Protein AF-A0A3B9CVB4-F1 (afdb_monomer_lite)

Radius of gyration: 20.31 Å; chains: 1; bounding box: 64×43×52 Å

pLDDT: mean 86.3, std 16.81, range [39.66, 98.25]

Sequence (151 aa):
MQQSLHTHICLIILINSALADDFLPDQSKLPAKPPQDAILLLDGAGDVQFVSKTGGDIDWPKKEGTLVSTRRQSRSNHICSAWHFRDADIHVEFQLPPKGSGNSGIYIHGNYELQIIHSHGQQKLNQDMVGAIYGFHKPLVNAARPREQWQ

Foldseek 3Di:
DDDDDDDDDDPPPPPPPPVPPPDDDDPPDPPDDDDPPDDDCFDQVGHHQKAWPVRHHADFDDDRSDGHADDDPPPDTDIDGNDDDDDDDDDDKDAAAPDDFSWDFDQDVNPWTQTDTPDPPPDDWDQRAHRHRHPPGTHPDPNDDDGPDMD

Structure (mmCIF, N/CA/C/O backbone):
data_AF-A0A3B9CVB4-F1
#
_entry.id   AF-A0A3B9CVB4-F1
#
loop_
_atom_site.group_PDB
_atom_site.id
_atom_site.type_symbol
_atom_site.label_atom_id
_atom_site.label_alt_id
_atom_site.label_comp_id
_atom_site.label_asym_id
_atom_site.label_entity_id
_atom_site.label_seq_id
_atom_site.pdbx_PDB_ins_code
_atom_site.Cartn_x
_atom_site.Cartn_y
_atom_site.Cartn_z
_atom_site.occupancy
_atom_site.B_iso_or_equiv
_atom_site.auth_seq_id
_atom_site.auth_comp_id
_atom_site.auth_asym_id
_atom_site.auth_atom_id
_atom_site.pdbx_PDB_model_num
ATOM 1 N N . MET A 1 1 ? -49.750 -23.891 -36.290 1.00 45.00 1 MET A N 1
ATOM 2 C CA . MET A 1 1 ? -49.363 -24.372 -34.946 1.00 45.00 1 MET A CA 1
ATOM 3 C C . MET A 1 1 ? -47.926 -23.962 -34.699 1.00 45.00 1 MET A C 1
ATOM 5 O O . MET A 1 1 ? -47.045 -24.523 -35.330 1.00 45.00 1 MET A O 1
ATOM 9 N N . GLN A 1 2 ? -47.690 -22.969 -33.846 1.00 42.09 2 GLN A N 1
ATOM 10 C CA . GLN A 1 2 ? -46.345 -22.636 -33.379 1.00 42.09 2 GLN A CA 1
ATOM 11 C C . GLN A 1 2 ? -46.491 -22.174 -31.929 1.00 42.09 2 GLN A C 1
ATOM 13 O O . GLN A 1 2 ? -47.047 -21.112 -31.663 1.00 42.09 2 GLN A O 1
ATOM 18 N N . GLN A 1 3 ? -46.129 -23.049 -30.992 1.00 45.62 3 GLN A N 1
ATOM 19 C CA . GLN A 1 3 ? -46.153 -22.736 -29.567 1.00 45.62 3 GLN A CA 1
ATOM 20 C C . GLN A 1 3 ? -44.872 -21.970 -29.233 1.00 45.62 3 GLN A C 1
ATOM 22 O O . GLN A 1 3 ? -43.771 -22.473 -29.445 1.00 45.62 3 GLN A O 1
ATOM 27 N N . SER A 1 4 ? -45.025 -20.735 -28.759 1.00 48.59 4 SER A N 1
ATOM 28 C CA . SER A 1 4 ? -43.926 -19.923 -28.239 1.00 48.59 4 SER A CA 1
ATOM 29 C C . SER A 1 4 ? -43.636 -20.339 -26.795 1.00 48.59 4 SER A C 1
ATOM 31 O O . SER A 1 4 ? -44.467 -20.129 -25.908 1.00 48.59 4 SER A O 1
ATOM 33 N N . LEU A 1 5 ? -42.473 -20.950 -26.566 1.00 50.16 5 LEU A N 1
ATOM 34 C CA . LEU A 1 5 ? -41.949 -21.239 -25.232 1.00 50.16 5 LEU A CA 1
ATOM 35 C C . LEU A 1 5 ? -41.426 -19.938 -24.612 1.00 50.16 5 LEU A C 1
ATOM 37 O O . LEU A 1 5 ? -40.381 -19.426 -25.007 1.00 50.16 5 LEU A O 1
ATOM 41 N N . HIS A 1 6 ? -42.164 -19.407 -23.640 1.00 49.12 6 HIS A N 1
ATOM 42 C CA . HIS A 1 6 ? -41.712 -18.299 -22.805 1.00 49.12 6 HIS A CA 1
ATOM 43 C C . HIS A 1 6 ? -40.964 -18.867 -21.597 1.00 49.12 6 HIS A C 1
ATOM 45 O O . HIS A 1 6 ? -41.565 -19.471 -20.709 1.00 49.12 6 HIS A O 1
ATOM 51 N N . THR A 1 7 ? -39.646 -18.684 -21.562 1.00 54.22 7 THR A N 1
ATOM 52 C CA . THR A 1 7 ? -38.830 -19.014 -20.390 1.00 54.22 7 THR A CA 1
ATOM 53 C C . THR A 1 7 ? -38.930 -17.873 -19.384 1.00 54.22 7 THR A C 1
ATOM 55 O O . THR A 1 7 ? -38.358 -16.804 -19.586 1.00 54.22 7 THR A O 1
ATOM 58 N N . HIS A 1 8 ? -39.649 -18.090 -18.286 1.00 48.19 8 HIS A N 1
ATOM 59 C CA . HIS A 1 8 ? -39.631 -17.181 -17.144 1.00 48.19 8 HIS A CA 1
ATOM 60 C C . HIS A 1 8 ? -38.446 -17.534 -16.238 1.00 48.19 8 HIS A C 1
ATOM 62 O O . HIS A 1 8 ? -38.458 -18.560 -15.562 1.00 48.19 8 HIS A O 1
ATOM 68 N N . ILE A 1 9 ? -37.414 -16.688 -16.224 1.00 53.34 9 ILE A N 1
ATOM 69 C CA . ILE A 1 9 ? -36.325 -16.781 -15.246 1.00 53.34 9 ILE A CA 1
ATOM 70 C C . ILE A 1 9 ? -36.799 -16.073 -13.976 1.00 53.34 9 ILE A C 1
ATOM 72 O O . ILE A 1 9 ? -36.889 -14.848 -13.931 1.00 53.34 9 ILE A O 1
ATOM 76 N N . CYS A 1 10 ? -37.137 -16.849 -12.948 1.00 39.66 10 CYS A N 1
ATOM 77 C CA . CYS A 1 10 ? -37.415 -16.326 -11.616 1.00 39.66 10 CYS A CA 1
ATOM 78 C C . CYS A 1 10 ? -36.087 -16.205 -10.858 1.00 39.66 10 CYS A C 1
ATOM 80 O O . CYS A 1 10 ? -35.526 -17.205 -10.412 1.00 39.66 10 CYS A O 1
ATOM 82 N N . LEU A 1 11 ? -35.557 -14.984 -10.748 1.00 42.44 11 LEU A N 1
ATOM 83 C CA . LEU A 1 11 ? -34.401 -14.699 -9.903 1.00 42.44 11 LEU A CA 1
ATOM 84 C C . LEU A 1 11 ? -34.886 -14.542 -8.456 1.00 42.44 11 LEU A C 1
ATOM 86 O O . LEU A 1 11 ? -35.304 -13.463 -8.043 1.00 42.44 11 LEU A O 1
ATOM 90 N N . ILE A 1 12 ? -34.854 -15.629 -7.688 1.00 46.66 12 ILE A N 1
ATOM 91 C CA . ILE A 1 12 ? -35.058 -15.563 -6.240 1.00 46.66 12 ILE A CA 1
ATOM 92 C C . ILE A 1 12 ? -33.724 -15.138 -5.624 1.00 46.66 12 ILE A C 1
ATOM 94 O O . ILE A 1 12 ? -32.819 -15.951 -5.446 1.00 46.66 12 ILE A O 1
ATOM 98 N N . ILE A 1 13 ? -33.592 -13.849 -5.309 1.00 48.97 13 ILE A N 1
ATOM 99 C CA . ILE A 1 13 ? -32.506 -13.364 -4.455 1.00 48.97 13 ILE A CA 1
ATOM 100 C C . ILE A 1 13 ? -32.891 -13.726 -3.021 1.00 48.97 13 ILE A C 1
ATOM 102 O O . ILE A 1 13 ? -33.631 -13.002 -2.356 1.00 48.97 13 ILE A O 1
ATOM 106 N N . LEU A 1 14 ? -32.410 -14.875 -2.547 1.00 42.53 14 LEU A N 1
ATOM 107 C CA . LEU A 1 14 ? -32.367 -15.156 -1.118 1.00 42.53 14 LEU A CA 1
ATOM 108 C C . LEU A 1 14 ? -31.332 -14.209 -0.510 1.00 42.53 14 LEU A C 1
ATOM 110 O O . LEU A 1 14 ? -30.131 -14.468 -0.563 1.00 42.53 14 LEU A O 1
ATOM 114 N N . ILE A 1 15 ? -31.795 -13.088 0.045 1.00 50.59 15 ILE A N 1
ATOM 115 C CA . ILE A 1 15 ? -30.980 -12.290 0.958 1.00 50.59 15 ILE A CA 1
ATOM 116 C C . ILE A 1 15 ? -30.867 -13.128 2.226 1.00 50.59 15 ILE A C 1
ATOM 118 O O . ILE A 1 15 ? -31.709 -13.050 3.118 1.00 50.59 15 ILE A O 1
ATOM 122 N N . ASN A 1 16 ? -29.847 -13.980 2.282 1.00 41.38 16 ASN A N 1
ATOM 123 C CA . ASN A 1 16 ? -29.426 -14.559 3.541 1.00 41.38 16 ASN A CA 1
ATOM 124 C C . ASN A 1 16 ? -28.851 -13.402 4.360 1.00 41.38 16 ASN A C 1
ATOM 126 O O . ASN A 1 16 ? -27.680 -13.058 4.247 1.00 41.38 16 ASN A O 1
ATOM 130 N N . SER A 1 17 ? -29.696 -12.773 5.174 1.00 50.47 17 SER A N 1
ATOM 131 C CA . SER A 1 17 ? -29.283 -11.893 6.263 1.00 50.47 17 SER A CA 1
ATOM 132 C C . SER A 1 17 ? -28.724 -12.733 7.415 1.00 50.47 17 SER A C 1
ATOM 134 O O . SER A 1 17 ? -29.117 -12.567 8.569 1.00 50.47 17 SER A O 1
ATOM 136 N N . ALA A 1 18 ? -27.829 -13.670 7.100 1.00 50.56 18 ALA A N 1
ATOM 137 C CA . ALA A 1 18 ? -26.832 -14.069 8.065 1.00 50.56 18 ALA A CA 1
ATOM 138 C C . ALA A 1 18 ? -25.947 -12.831 8.193 1.00 50.56 18 ALA A C 1
ATOM 140 O O . ALA A 1 18 ? -25.211 -12.485 7.269 1.00 50.56 18 ALA A O 1
ATOM 141 N N . LEU A 1 19 ? -26.138 -12.083 9.281 1.00 51.16 19 LEU A N 1
ATOM 142 C CA . LEU A 1 19 ? -25.141 -11.135 9.754 1.00 51.16 19 LEU A CA 1
ATOM 143 C C . LEU A 1 19 ? -23.813 -11.880 9.657 1.00 51.16 19 LEU A C 1
ATOM 145 O O . LEU A 1 19 ? -23.687 -12.927 10.282 1.00 51.16 19 LEU A O 1
ATOM 149 N N . ALA A 1 20 ? -22.921 -11.429 8.772 1.00 53.75 20 ALA A N 1
ATOM 150 C CA . ALA A 1 20 ? -21.601 -12.017 8.638 1.00 53.75 20 ALA A CA 1
ATOM 151 C C . ALA A 1 20 ? -21.029 -12.111 10.051 1.00 53.75 20 ALA A C 1
ATOM 153 O O . ALA A 1 20 ? -20.860 -11.067 10.685 1.00 53.75 20 ALA A O 1
ATOM 154 N N . ASP A 1 21 ? -20.854 -13.337 10.553 1.00 54.47 21 ASP A N 1
ATOM 155 C CA . ASP A 1 21 ? -20.241 -13.594 11.850 1.00 54.47 21 ASP A CA 1
ATOM 156 C C . ASP A 1 21 ? -19.016 -12.682 11.965 1.00 54.47 21 ASP A C 1
ATOM 158 O O . ASP A 1 21 ? -18.213 -12.643 11.031 1.00 54.47 21 ASP A O 1
ATOM 162 N N . ASP A 1 22 ? -18.966 -11.877 13.032 1.00 68.00 22 ASP A N 1
ATOM 163 C CA . ASP A 1 22 ? -18.090 -10.717 13.239 1.00 68.00 22 ASP A CA 1
ATOM 164 C C . ASP A 1 22 ? -16.801 -10.754 12.399 1.00 68.00 22 ASP A C 1
ATOM 166 O O . ASP A 1 22 ? -15.783 -11.317 12.806 1.00 68.00 22 ASP A O 1
ATOM 170 N N . PHE A 1 23 ? -16.840 -10.167 11.195 1.00 74.50 23 PHE A N 1
ATOM 171 C CA . PHE A 1 23 ? -15.671 -10.124 10.321 1.00 74.50 23 PHE A CA 1
ATOM 172 C C . PHE A 1 23 ? -14.557 -9.328 11.011 1.00 74.50 23 PHE A C 1
ATOM 174 O O . PHE A 1 23 ? -14.605 -8.098 11.096 1.00 74.50 23 PHE A O 1
ATOM 181 N N . LEU A 1 24 ? -13.546 -10.050 11.493 1.00 81.19 24 LEU A N 1
ATOM 182 C CA . LEU A 1 24 ? -12.365 -9.513 12.156 1.00 81.19 24 LEU A CA 1
ATOM 183 C C . LEU A 1 24 ? -11.123 -9.952 11.372 1.00 81.19 24 LEU A C 1
ATOM 185 O O . LEU A 1 24 ? -10.704 -11.104 11.492 1.00 81.19 24 LEU A O 1
ATOM 189 N N . PRO A 1 25 ? -10.533 -9.073 10.545 1.00 84.50 25 PRO A N 1
ATOM 190 C CA . PRO A 1 25 ? -9.343 -9.426 9.784 1.00 84.50 25 PRO A CA 1
ATOM 191 C C . PRO A 1 25 ? -8.154 -9.685 10.723 1.00 84.50 25 PRO A C 1
ATOM 193 O O . PRO A 1 25 ? -7.821 -8.853 11.571 1.00 84.50 25 PRO A O 1
ATOM 196 N N . ASP A 1 26 ? -7.502 -10.837 10.551 1.00 87.38 26 ASP A N 1
ATOM 197 C CA . ASP A 1 26 ? -6.307 -11.232 11.301 1.00 87.38 26 ASP A CA 1
ATOM 198 C C . ASP A 1 26 ? -5.043 -10.643 10.658 1.00 87.38 26 ASP A C 1
ATOM 200 O O . ASP A 1 26 ? -4.614 -11.070 9.589 1.00 87.38 26 ASP A O 1
ATOM 204 N N . GLN A 1 27 ? -4.431 -9.673 11.339 1.00 89.25 27 GLN A N 1
ATOM 205 C CA . GLN A 1 27 ? -3.166 -9.036 10.942 1.00 89.25 27 GLN A CA 1
ATOM 206 C C . GLN A 1 27 ? -1.972 -9.503 11.801 1.00 89.25 27 GLN A C 1
ATOM 208 O O . GLN A 1 27 ? -0.945 -8.825 11.876 1.00 89.25 27 GLN A O 1
ATOM 213 N N . SER A 1 28 ? -2.089 -10.641 12.500 1.00 87.31 28 SER A N 1
ATOM 214 C CA . SER A 1 28 ? -1.023 -11.170 13.368 1.00 87.31 28 SER A CA 1
ATOM 215 C C . SER A 1 28 ? 0.143 -11.801 12.598 1.00 87.31 28 SER A C 1
ATOM 217 O O . SER A 1 28 ? 1.248 -11.901 13.133 1.00 87.31 28 SER A O 1
ATOM 219 N N . LYS A 1 29 ? -0.079 -12.204 11.341 1.00 87.88 29 LYS A N 1
ATOM 220 C CA . LYS A 1 29 ? 0.903 -12.890 10.486 1.00 87.88 29 LYS A CA 1
ATOM 221 C C . LYS A 1 29 ? 1.372 -11.997 9.340 1.00 87.88 29 LYS A C 1
ATOM 223 O O . LYS A 1 29 ? 1.076 -12.270 8.181 1.00 87.88 29 LYS A O 1
ATOM 228 N N . LEU A 1 30 ? 2.110 -10.946 9.684 1.00 88.56 30 LEU A N 1
ATOM 229 C CA . LEU A 1 30 ? 2.766 -10.059 8.723 1.00 88.56 30 LEU A CA 1
ATOM 230 C C . LEU A 1 30 ? 4.298 -10.117 8.908 1.00 88.56 30 LEU A C 1
ATOM 232 O O . LEU A 1 30 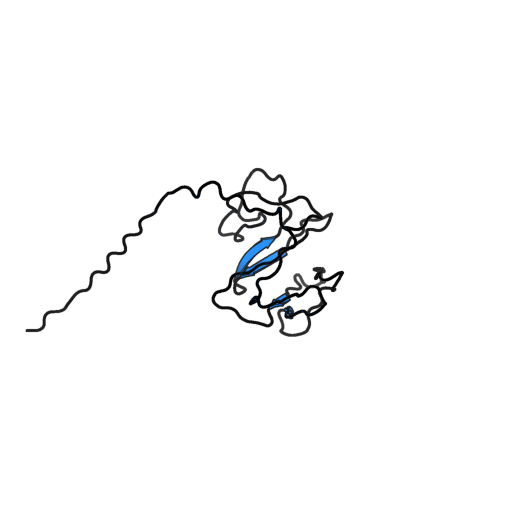? 4.756 -10.120 10.057 1.00 88.56 30 LEU A O 1
ATOM 236 N N . PRO A 1 31 ? 5.097 -10.151 7.825 1.00 89.12 31 PRO A N 1
ATOM 237 C CA . PRO A 1 31 ? 4.656 -10.222 6.432 1.00 89.12 31 PRO A CA 1
ATOM 238 C C . PRO A 1 31 ? 4.116 -11.611 6.065 1.00 89.12 31 PRO A C 1
ATOM 240 O O . PRO A 1 31 ? 4.615 -12.638 6.539 1.00 89.12 31 PRO A O 1
ATOM 243 N N . ALA A 1 32 ? 3.096 -11.652 5.213 1.00 89.69 32 ALA 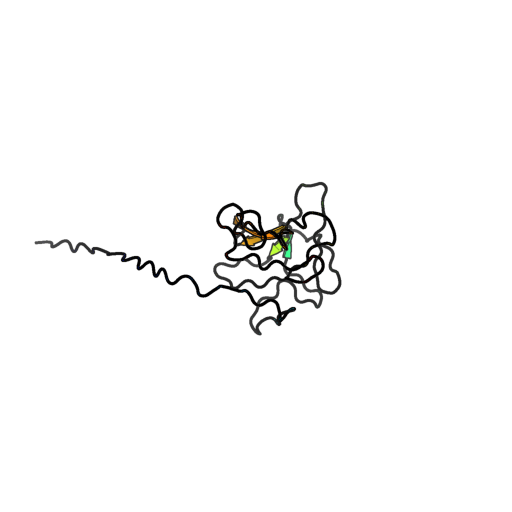A N 1
ATOM 244 C CA . ALA A 1 32 ? 2.544 -12.896 4.703 1.00 89.69 32 ALA A CA 1
ATOM 245 C C . ALA A 1 32 ? 3.450 -13.470 3.605 1.00 89.69 32 ALA A C 1
ATOM 247 O O . ALA A 1 32 ? 3.929 -12.764 2.716 1.00 89.69 32 ALA A O 1
ATOM 248 N N . LYS A 1 33 ? 3.677 -14.787 3.641 1.00 91.50 33 LYS A N 1
ATOM 249 C CA . LYS A 1 33 ? 4.425 -15.464 2.579 1.00 91.50 33 LYS A CA 1
ATOM 250 C C . LYS A 1 33 ? 3.532 -15.583 1.336 1.00 91.50 33 LYS A C 1
ATOM 252 O O . LYS A 1 33 ? 2.427 -16.114 1.471 1.00 91.50 33 LYS A O 1
ATOM 257 N N . PRO A 1 34 ? 3.997 -15.175 0.142 1.00 92.81 34 PRO A N 1
ATOM 258 C CA . PRO A 1 34 ? 3.214 -15.360 -1.070 1.00 92.81 34 PRO A CA 1
ATOM 259 C C . PRO A 1 34 ? 2.967 -16.856 -1.342 1.00 92.81 34 PRO A C 1
ATOM 261 O O . PRO A 1 34 ? 3.858 -17.681 -1.089 1.00 92.81 34 PRO A O 1
ATOM 264 N N . PRO A 1 35 ? 1.782 -17.223 -1.867 1.00 94.19 35 PRO A N 1
ATOM 265 C CA . PRO A 1 35 ? 1.537 -18.545 -2.435 1.00 94.19 35 PRO A CA 1
ATOM 266 C C . PRO A 1 35 ? 2.578 -18.918 -3.496 1.00 94.19 35 PRO A C 1
ATOM 268 O O . PRO A 1 35 ? 3.190 -18.050 -4.119 1.00 94.19 35 PRO A O 1
ATOM 271 N N . GLN A 1 36 ? 2.782 -20.219 -3.714 1.00 94.00 36 GLN A N 1
ATOM 272 C CA . GLN A 1 36 ? 3.805 -20.716 -4.642 1.00 94.00 36 GLN A CA 1
ATOM 273 C C . GLN A 1 36 ? 3.581 -20.249 -6.091 1.00 94.00 36 GLN A C 1
ATOM 275 O O . GLN A 1 36 ? 4.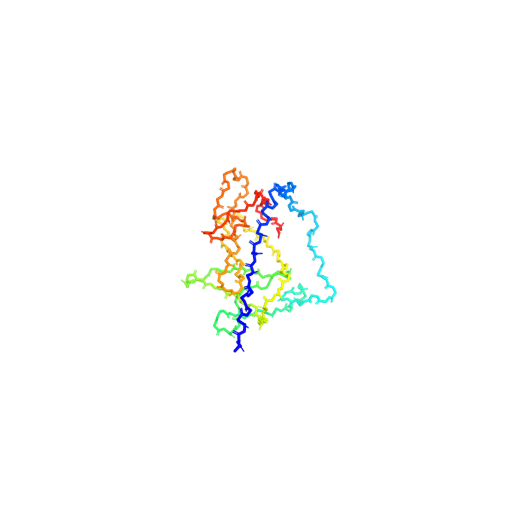542 -20.096 -6.839 1.00 94.00 36 GLN A O 1
ATOM 280 N N . ASP A 1 37 ? 2.328 -20.036 -6.477 1.00 93.69 37 ASP A N 1
ATOM 281 C CA . ASP A 1 37 ? 1.867 -19.649 -7.809 1.00 93.69 37 ASP A CA 1
ATOM 282 C C . ASP A 1 37 ? 1.524 -18.153 -7.933 1.00 93.69 37 ASP A C 1
ATOM 284 O O . ASP A 1 37 ? 1.016 -17.716 -8.966 1.00 93.69 37 ASP A O 1
ATOM 288 N N . ALA A 1 38 ? 1.815 -17.349 -6.905 1.00 95.44 38 ALA A N 1
ATOM 289 C CA . ALA A 1 38 ? 1.534 -15.921 -6.928 1.00 95.44 38 ALA A CA 1
ATOM 290 C C . ALA A 1 38 ? 2.411 -15.174 -7.946 1.00 95.44 38 ALA A C 1
ATOM 292 O O . ALA A 1 38 ? 3.625 -15.373 -8.028 1.00 95.44 38 ALA A O 1
ATOM 293 N N . ILE A 1 39 ? 1.803 -14.233 -8.671 1.00 95.56 39 ILE A N 1
ATOM 294 C CA . ILE A 1 39 ? 2.540 -13.258 -9.481 1.00 95.56 39 ILE A CA 1
ATOM 295 C C . ILE A 1 39 ? 3.048 -12.159 -8.548 1.00 95.56 39 ILE A C 1
ATOM 297 O O . ILE A 1 39 ? 2.270 -11.370 -8.011 1.00 95.56 39 ILE A O 1
ATOM 301 N N . LEU A 1 40 ? 4.365 -12.097 -8.359 1.00 95.56 40 LEU A N 1
ATOM 302 C CA . LEU A 1 40 ? 4.995 -11.098 -7.501 1.00 95.56 40 LEU A CA 1
ATOM 303 C C . LEU A 1 40 ? 5.170 -9.782 -8.260 1.00 95.56 40 LEU A C 1
ATOM 305 O O . LEU A 1 40 ? 5.974 -9.683 -9.186 1.00 95.56 40 LEU A O 1
ATOM 309 N N . LEU A 1 41 ? 4.425 -8.753 -7.851 1.00 96.12 41 LEU A N 1
ATOM 310 C CA . LEU A 1 41 ? 4.635 -7.393 -8.357 1.00 96.12 41 LEU A CA 1
ATOM 311 C C . LEU A 1 41 ? 5.773 -6.660 -7.629 1.00 96.12 41 LEU A C 1
ATOM 313 O O . LEU A 1 41 ? 6.362 -5.729 -8.179 1.00 96.12 41 LEU A O 1
ATOM 317 N N . LEU A 1 42 ? 6.074 -7.099 -6.408 1.00 94.75 42 LEU A N 1
ATOM 318 C CA . LEU A 1 42 ? 7.208 -6.703 -5.582 1.00 94.75 42 LEU A CA 1
ATOM 319 C C . LEU A 1 42 ? 7.645 -7.945 -4.797 1.00 94.75 42 LEU A C 1
ATOM 321 O O . LEU A 1 42 ? 6.848 -8.498 -4.044 1.00 94.75 42 LEU A O 1
ATOM 325 N N . ASP A 1 43 ? 8.878 -8.404 -4.992 1.00 87.44 43 ASP A N 1
ATOM 326 C CA . ASP A 1 43 ? 9.363 -9.685 -4.451 1.00 87.44 43 ASP A CA 1
ATOM 327 C C . ASP A 1 43 ? 10.224 -9.552 -3.179 1.00 87.44 43 ASP A C 1
ATOM 329 O O . ASP A 1 43 ? 10.684 -10.547 -2.622 1.00 87.44 43 ASP A O 1
ATOM 333 N N . GLY A 1 44 ? 10.479 -8.320 -2.729 1.00 80.06 44 GLY A N 1
ATOM 334 C CA . GLY A 1 44 ? 11.365 -8.013 -1.604 1.00 80.06 44 GLY A CA 1
ATOM 335 C C . GLY A 1 44 ? 12.867 -8.168 -1.900 1.00 80.06 44 GLY A C 1
ATOM 336 O O . GLY A 1 44 ? 13.678 -7.598 -1.170 1.00 80.06 44 GLY A O 1
ATOM 337 N N . ALA A 1 45 ? 13.251 -8.865 -2.975 1.00 78.06 45 ALA A N 1
ATOM 338 C CA . ALA A 1 45 ? 14.633 -9.029 -3.433 1.00 78.06 45 ALA A CA 1
ATOM 339 C C . ALA A 1 45 ? 15.072 -7.927 -4.416 1.00 78.06 45 ALA A C 1
ATOM 341 O O . ALA A 1 45 ? 16.269 -7.735 -4.639 1.00 78.06 45 ALA A O 1
ATOM 342 N N . GLY A 1 46 ? 14.121 -7.148 -4.937 1.00 77.88 46 GLY A N 1
ATOM 343 C CA . GLY A 1 46 ? 14.369 -5.920 -5.693 1.00 77.88 46 GLY A CA 1
ATOM 344 C C . GLY A 1 46 ? 13.656 -5.854 -7.040 1.00 77.88 46 GLY A C 1
ATOM 345 O O . GLY A 1 46 ? 13.664 -4.773 -7.655 1.00 77.88 46 GLY A O 1
ATOM 346 N N . ASP A 1 47 ? 13.017 -6.943 -7.472 1.00 87.88 47 ASP A N 1
ATOM 347 C CA . ASP A 1 47 ? 12.218 -6.962 -8.690 1.00 87.88 47 ASP A CA 1
ATOM 348 C C . ASP A 1 47 ? 10.889 -6.251 -8.458 1.00 87.88 47 ASP A C 1
ATOM 350 O O . ASP A 1 47 ? 10.214 -6.393 -7.435 1.00 87.88 47 ASP A O 1
ATOM 354 N N . VAL A 1 48 ? 10.540 -5.413 -9.431 1.00 95.00 48 VAL A N 1
ATOM 355 C CA . VAL A 1 48 ? 9.375 -4.538 -9.379 1.00 95.00 48 VAL A CA 1
ATOM 356 C C . VAL A 1 48 ? 8.686 -4.590 -10.730 1.00 95.00 48 VAL A C 1
ATOM 358 O O . VAL A 1 48 ? 9.250 -4.157 -11.730 1.00 95.00 48 VAL A O 1
ATOM 361 N N . GLN A 1 49 ? 7.457 -5.098 -10.752 1.00 96.69 49 GLN A N 1
ATOM 362 C CA . GLN A 1 49 ? 6.631 -5.237 -11.956 1.00 96.69 49 GLN A CA 1
ATOM 363 C C . GLN A 1 49 ? 5.548 -4.151 -11.994 1.00 96.69 49 GLN A C 1
ATOM 365 O O . GLN A 1 49 ? 4.382 -4.414 -12.292 1.00 96.69 49 GLN A O 1
ATOM 370 N N . PHE A 1 50 ? 5.934 -2.922 -11.650 1.00 97.25 50 PHE A N 1
ATOM 371 C CA . PHE A 1 50 ? 5.086 -1.739 -11.728 1.00 97.25 50 PHE A CA 1
ATOM 372 C C . PHE A 1 50 ? 5.634 -0.758 -12.766 1.00 97.25 50 PHE A C 1
ATOM 374 O O . PHE A 1 50 ? 6.844 -0.601 -12.911 1.00 97.25 50 PHE A O 1
ATOM 381 N N . VAL A 1 51 ? 4.726 -0.054 -13.435 1.00 96.19 51 VAL A N 1
ATOM 382 C CA . VAL A 1 51 ? 4.997 1.065 -14.343 1.00 96.19 51 VAL A CA 1
ATOM 383 C C . VAL A 1 51 ? 4.338 2.333 -13.808 1.00 96.19 51 VAL A C 1
ATOM 385 O O . VAL A 1 51 ? 3.391 2.282 -13.025 1.00 96.19 51 VAL A O 1
ATOM 388 N N . SER A 1 52 ? 4.819 3.503 -14.212 1.00 93.62 52 SER A N 1
ATOM 389 C CA . SER A 1 52 ? 4.097 4.756 -13.981 1.00 93.62 52 SER A CA 1
ATOM 390 C C . SER A 1 52 ? 2.748 4.743 -14.702 1.00 93.62 52 SER A C 1
ATOM 392 O O . SER A 1 52 ? 2.554 4.035 -15.690 1.00 93.62 52 SER A O 1
ATOM 394 N N . LYS A 1 53 ? 1.825 5.611 -14.278 1.00 89.31 53 LYS A N 1
ATOM 395 C CA . LYS A 1 53 ? 0.532 5.807 -14.957 1.00 89.31 53 LYS A CA 1
ATOM 396 C C . LYS A 1 53 ? 0.644 6.105 -16.465 1.00 89.31 53 LYS A C 1
ATOM 398 O O . LYS A 1 53 ? -0.309 5.881 -17.202 1.00 89.31 53 LYS A O 1
ATOM 403 N N . THR A 1 54 ? 1.781 6.627 -16.929 1.00 89.69 54 THR A N 1
ATOM 404 C CA . THR A 1 54 ? 2.039 6.915 -18.351 1.00 89.69 54 THR A CA 1
ATOM 405 C C . THR A 1 54 ? 2.812 5.802 -19.067 1.00 89.69 54 THR A C 1
ATOM 407 O O . THR A 1 54 ? 3.219 5.997 -20.206 1.00 89.69 54 THR A O 1
ATOM 410 N N . GLY A 1 55 ? 3.042 4.658 -18.415 1.00 90.50 55 GLY A N 1
ATOM 411 C CA . GLY A 1 55 ? 3.703 3.480 -18.985 1.00 90.50 55 GLY A CA 1
ATOM 412 C C . GLY A 1 55 ? 5.236 3.489 -18.942 1.00 90.50 55 GLY A C 1
ATOM 413 O O . GLY A 1 55 ? 5.848 2.525 -19.383 1.00 90.50 55 GLY A O 1
ATOM 414 N N . GLY A 1 56 ? 5.863 4.550 -18.423 1.00 92.94 56 GLY A N 1
ATOM 415 C CA . GLY A 1 56 ? 7.316 4.610 -18.196 1.00 92.94 56 GLY A CA 1
ATOM 416 C C . GLY A 1 56 ? 7.717 4.099 -16.812 1.00 92.94 56 GLY A C 1
ATOM 417 O O . GLY A 1 56 ? 6.868 3.614 -16.065 1.00 92.94 56 GLY A O 1
ATOM 418 N N . ASP A 1 57 ? 8.975 4.296 -16.429 1.00 93.94 57 ASP A N 1
ATOM 419 C CA . ASP A 1 57 ? 9.495 3.877 -15.122 1.00 93.94 57 ASP A CA 1
ATOM 420 C C . ASP A 1 57 ? 8.750 4.522 -13.943 1.00 93.94 57 ASP A C 1
ATOM 422 O O . ASP A 1 57 ? 8.302 5.673 -14.004 1.00 93.94 57 ASP A O 1
ATOM 426 N N . ILE A 1 58 ? 8.637 3.777 -12.842 1.00 94.56 58 ILE A N 1
ATOM 427 C CA . ILE A 1 58 ? 8.172 4.322 -11.564 1.00 94.56 58 ILE A CA 1
ATOM 428 C C . ILE A 1 58 ? 9.259 5.178 -10.911 1.00 94.56 58 ILE A C 1
ATOM 430 O O . ILE A 1 58 ? 10.449 5.007 -11.159 1.00 94.56 58 ILE A O 1
ATOM 434 N N . ASP A 1 59 ? 8.853 6.058 -10.002 1.00 91.75 59 ASP A N 1
ATOM 435 C CA . ASP A 1 59 ? 9.768 6.920 -9.251 1.00 91.75 59 ASP A CA 1
ATOM 436 C C . ASP A 1 59 ? 9.686 6.736 -7.733 1.00 91.75 59 ASP A C 1
ATOM 438 O O . ASP A 1 59 ? 10.264 7.522 -6.979 1.00 91.75 59 ASP A O 1
ATOM 442 N N . TRP A 1 60 ? 8.956 5.717 -7.275 1.00 94.38 60 TRP A N 1
ATOM 443 C CA . TRP A 1 60 ? 8.913 5.354 -5.864 1.00 94.38 60 TRP A CA 1
ATOM 444 C C . TRP A 1 60 ? 10.267 4.747 -5.483 1.00 94.38 60 TRP A C 1
ATOM 446 O O . TRP A 1 60 ? 10.659 3.729 -6.063 1.00 94.38 60 TRP A O 1
ATOM 456 N N . PRO A 1 61 ? 11.009 5.338 -4.528 1.00 93.75 61 PRO A N 1
ATOM 457 C CA . PRO A 1 61 ? 12.280 4.785 -4.102 1.00 93.75 61 PRO A CA 1
ATOM 458 C C . PRO A 1 61 ? 12.094 3.393 -3.506 1.00 93.75 61 PRO A C 1
ATOM 460 O O . PRO A 1 61 ? 11.217 3.182 -2.663 1.00 93.75 61 PRO A O 1
ATOM 463 N N . LYS A 1 62 ? 12.969 2.468 -3.903 1.00 93.94 62 LYS A N 1
ATOM 464 C CA . LYS A 1 62 ? 13.085 1.152 -3.276 1.00 93.94 62 LYS A CA 1
ATOM 465 C C . LYS A 1 62 ? 13.870 1.289 -1.974 1.00 93.94 62 LYS A C 1
ATOM 467 O O . LYS A 1 62 ? 14.959 1.865 -1.978 1.00 93.94 62 LYS A O 1
ATOM 472 N N . LYS A 1 63 ? 13.341 0.767 -0.869 1.00 91.81 63 LYS A N 1
ATOM 473 C CA . LYS A 1 63 ? 14.033 0.727 0.428 1.00 91.81 63 LYS A CA 1
ATOM 474 C C . LYS A 1 63 ? 13.738 -0.589 1.122 1.00 91.81 63 LYS A C 1
ATOM 476 O O . LYS A 1 63 ? 12.580 -0.866 1.401 1.00 91.81 63 LYS A O 1
ATOM 481 N N . GLU A 1 64 ? 14.775 -1.379 1.390 1.00 89.69 64 GLU A N 1
ATOM 482 C CA . GLU A 1 64 ? 14.662 -2.599 2.210 1.00 89.69 64 GLU A CA 1
ATOM 483 C C . GLU A 1 64 ? 13.545 -3.548 1.724 1.00 89.69 64 GLU A C 1
ATOM 485 O O . GLU A 1 64 ? 12.732 -4.028 2.504 1.00 89.69 64 GLU A O 1
ATOM 490 N N . GLY A 1 65 ? 13.454 -3.765 0.406 1.00 90.56 65 GLY A N 1
ATOM 491 C CA . GLY A 1 65 ? 12.424 -4.625 -0.196 1.00 90.56 65 GLY A CA 1
ATOM 492 C C . GLY A 1 65 ? 11.034 -3.986 -0.333 1.00 90.56 65 GLY A C 1
ATOM 493 O O . GLY A 1 65 ? 10.115 -4.639 -0.815 1.00 90.56 65 GLY A O 1
ATOM 494 N N . THR A 1 66 ? 10.874 -2.712 0.034 1.00 93.94 66 THR A N 1
ATOM 495 C CA . THR A 1 66 ? 9.613 -1.953 -0.055 1.00 93.94 66 THR A CA 1
ATOM 496 C C . THR A 1 66 ? 9.678 -0.840 -1.102 1.00 93.94 66 THR A C 1
ATOM 498 O O . THR A 1 66 ? 10.764 -0.422 -1.518 1.00 93.94 66 THR A O 1
ATOM 501 N N . LEU A 1 67 ? 8.514 -0.320 -1.500 1.00 95.31 67 LEU A N 1
ATOM 502 C CA . LEU A 1 67 ? 8.390 0.898 -2.302 1.00 95.31 67 LEU A CA 1
ATOM 503 C C . LEU A 1 67 ? 7.824 2.036 -1.454 1.00 95.31 67 LEU A C 1
ATOM 505 O O . LEU A 1 67 ? 6.780 1.892 -0.820 1.00 95.31 67 LEU A O 1
ATOM 509 N N . VAL A 1 68 ? 8.487 3.193 -1.484 1.00 94.75 68 VAL A N 1
ATOM 510 C CA . VAL A 1 68 ? 8.073 4.368 -0.709 1.00 94.75 68 VAL A CA 1
ATOM 511 C C . VAL A 1 68 ? 7.396 5.388 -1.614 1.00 94.75 68 VAL A C 1
ATOM 513 O O . VAL A 1 68 ? 8.028 5.972 -2.491 1.00 94.75 68 VAL A O 1
ATOM 516 N N . SER A 1 69 ? 6.116 5.658 -1.369 1.00 93.50 69 SER A N 1
ATOM 517 C CA . SER A 1 69 ? 5.402 6.730 -2.065 1.00 93.50 69 SER A CA 1
ATOM 518 C C . SER A 1 69 ? 6.011 8.099 -1.752 1.00 93.50 69 SER A C 1
ATOM 520 O O . SER A 1 69 ? 6.228 8.461 -0.592 1.00 93.50 69 SER A O 1
ATOM 522 N N . THR A 1 70 ? 6.291 8.879 -2.794 1.00 88.31 70 THR A N 1
ATOM 523 C CA . THR A 1 70 ? 6.821 10.246 -2.696 1.00 88.31 70 THR A CA 1
ATOM 524 C C . THR A 1 70 ? 5.771 11.271 -3.112 1.00 88.31 70 THR A C 1
ATOM 526 O O . THR A 1 70 ? 4.832 10.965 -3.836 1.00 88.31 70 THR A O 1
ATOM 529 N N . ARG A 1 71 ? 5.899 12.527 -2.674 1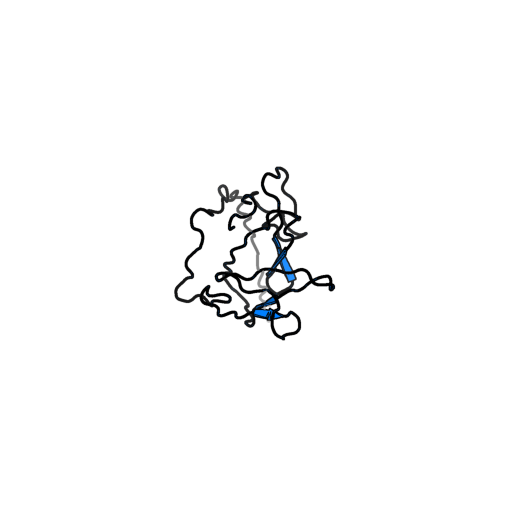.00 79.81 71 ARG A N 1
ATOM 530 C CA . ARG A 1 71 ? 5.091 13.616 -3.244 1.00 79.81 71 ARG A CA 1
ATOM 531 C C . ARG A 1 71 ? 5.796 14.197 -4.461 1.00 79.81 71 ARG A C 1
ATOM 533 O O . ARG A 1 71 ? 6.980 14.513 -4.388 1.00 79.81 71 ARG A O 1
ATOM 540 N N . ARG A 1 72 ? 5.044 14.424 -5.538 1.00 73.25 72 ARG A N 1
ATOM 541 C CA . ARG A 1 72 ? 5.467 15.255 -6.674 1.00 73.25 72 ARG A CA 1
ATOM 542 C C . ARG A 1 72 ? 4.854 16.653 -6.595 1.00 73.25 72 ARG A C 1
ATOM 544 O O . ARG A 1 72 ? 3.940 16.902 -5.813 1.00 73.25 72 ARG A O 1
ATOM 551 N N . GLN A 1 73 ? 5.356 17.559 -7.439 1.00 65.31 73 GLN A N 1
ATOM 552 C CA . GLN A 1 73 ? 4.687 18.835 -7.722 1.00 65.31 73 GLN A CA 1
ATOM 553 C C . GLN A 1 73 ? 3.330 18.610 -8.414 1.00 65.31 73 GLN A C 1
ATOM 555 O O . GLN A 1 73 ? 2.375 19.340 -8.161 1.00 65.31 73 GLN A O 1
ATOM 560 N N . SER A 1 74 ? 3.221 17.572 -9.255 1.00 65.56 74 SER A N 1
ATOM 561 C CA . SER A 1 74 ? 1.935 17.084 -9.757 1.00 65.56 74 SER A CA 1
ATOM 562 C C . SER A 1 74 ? 1.133 16.439 -8.626 1.00 65.5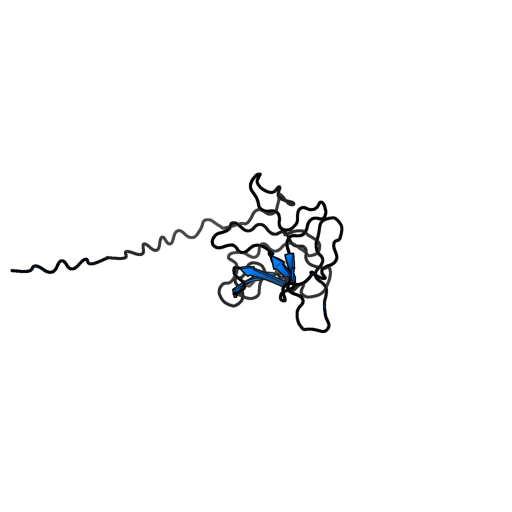6 74 SER A C 1
ATOM 564 O O . SER A 1 74 ? 1.692 15.767 -7.762 1.00 65.56 74 SER A O 1
ATOM 566 N N . ARG A 1 75 ? -0.198 16.590 -8.654 1.00 61.44 75 ARG A N 1
ATOM 567 C CA . ARG A 1 75 ? -1.104 16.147 -7.573 1.00 61.44 75 ARG A CA 1
ATOM 568 C C . ARG A 1 75 ? -1.074 14.638 -7.274 1.00 61.44 75 ARG A C 1
ATOM 570 O O . ARG A 1 75 ? -1.630 14.238 -6.260 1.00 61.44 75 ARG A O 1
ATOM 577 N N . SER A 1 76 ? -0.451 13.816 -8.122 1.00 70.06 76 SER A N 1
ATOM 578 C CA . SER A 1 76 ? -0.298 12.371 -7.910 1.00 70.06 76 SER A CA 1
ATOM 579 C C . SER A 1 76 ? 0.927 11.802 -8.637 1.00 70.06 76 SER A C 1
ATOM 581 O O . SER A 1 76 ? 1.350 12.365 -9.654 1.00 70.06 76 SER A O 1
ATOM 583 N N . ASN A 1 77 ? 1.433 10.668 -8.153 1.00 87.31 77 ASN A N 1
ATOM 584 C CA . ASN A 1 77 ? 2.496 9.839 -8.734 1.00 87.31 77 ASN A CA 1
ATOM 585 C C . ASN A 1 77 ? 2.116 8.345 -8.663 1.00 87.31 77 ASN A C 1
ATOM 587 O O . ASN A 1 77 ? 2.827 7.524 -8.087 1.00 87.31 77 ASN A O 1
ATOM 591 N N . HIS A 1 78 ? 0.946 8.006 -9.206 1.00 92.38 78 HIS A N 1
ATOM 592 C CA . HIS A 1 78 ? 0.461 6.626 -9.221 1.00 92.38 78 HIS A CA 1
ATOM 593 C C . HIS A 1 78 ? 1.407 5.694 -9.985 1.00 92.38 78 HIS A C 1
ATOM 595 O O . HIS A 1 78 ? 1.918 6.045 -11.056 1.00 92.38 78 HIS A O 1
ATOM 601 N N . ILE A 1 79 ? 1.536 4.483 -9.454 1.00 95.62 79 ILE A N 1
ATOM 602 C CA . ILE A 1 79 ? 2.123 3.335 -10.134 1.00 95.62 79 ILE A CA 1
ATOM 603 C C . ILE A 1 79 ? 1.015 2.324 -10.440 1.00 95.62 79 ILE A C 1
ATOM 605 O O . ILE A 1 79 ? 0.004 2.263 -9.739 1.00 95.62 79 ILE A O 1
ATOM 609 N N . CYS A 1 80 ? 1.191 1.555 -11.502 1.00 96.38 80 CYS A N 1
ATOM 610 C CA . CYS A 1 80 ? 0.242 0.577 -12.012 1.00 96.38 80 CYS A CA 1
ATOM 611 C C . CYS A 1 80 ? 0.978 -0.743 -12.216 1.00 96.38 80 CYS A C 1
ATOM 613 O O . CYS A 1 80 ? 2.159 -0.732 -12.559 1.00 96.38 80 CYS A O 1
ATOM 615 N N . SER A 1 81 ? 0.319 -1.878 -11.999 1.00 96.62 81 SER A N 1
ATOM 616 C CA . SER A 1 81 ? 0.914 -3.168 -12.347 1.00 96.62 81 SER A CA 1
ATOM 617 C C . SER A 1 81 ? 1.253 -3.193 -13.839 1.00 96.62 81 SER A C 1
ATOM 619 O O . SER A 1 81 ? 0.474 -2.727 -14.667 1.00 96.62 81 SER A O 1
ATOM 621 N N . ALA A 1 82 ? 2.405 -3.758 -14.194 1.00 95.62 82 ALA A N 1
ATOM 622 C CA . ALA A 1 82 ? 2.754 -4.022 -15.590 1.00 95.62 82 ALA A CA 1
ATOM 623 C C . ALA A 1 82 ? 1.819 -5.077 -16.215 1.00 95.62 82 ALA A C 1
ATOM 625 O O . ALA A 1 82 ? 1.649 -5.139 -17.431 1.00 95.62 82 ALA A O 1
ATOM 626 N N . TRP A 1 83 ? 1.194 -5.892 -15.363 1.00 94.12 83 TRP A N 1
ATOM 627 C CA . TRP A 1 83 ? 0.216 -6.908 -15.721 1.00 94.12 83 TRP A CA 1
ATOM 628 C C . TRP A 1 83 ? -1.210 -6.367 -15.608 1.00 94.12 83 TRP A C 1
ATOM 630 O O . TRP A 1 83 ? -1.531 -5.618 -14.684 1.00 94.12 83 TRP A O 1
ATOM 640 N N . HIS A 1 84 ? -2.083 -6.801 -16.515 1.00 94.00 84 HIS A N 1
ATOM 641 C CA . HIS A 1 84 ? -3.524 -6.613 -16.393 1.00 94.00 84 HIS A CA 1
ATOM 642 C C . HIS A 1 84 ? -4.181 -7.888 -15.876 1.00 94.00 84 HIS A C 1
ATOM 644 O O . HIS A 1 84 ? -3.906 -8.982 -16.366 1.00 94.00 84 HIS A O 1
ATOM 650 N N . PHE A 1 85 ? -5.096 -7.722 -14.927 1.00 95.31 85 PHE A N 1
ATOM 651 C CA . PHE A 1 85 ? -5.841 -8.814 -14.320 1.00 95.31 85 PHE A CA 1
ATOM 652 C C . PHE A 1 85 ? -7.332 -8.598 -14.536 1.00 95.31 85 PHE A C 1
ATOM 654 O O . PHE A 1 85 ? -7.817 -7.470 -14.435 1.00 95.31 85 PHE A O 1
ATOM 661 N N . ARG A 1 86 ? -8.056 -9.683 -14.820 1.00 94.38 86 ARG A N 1
ATOM 662 C CA . ARG A 1 86 ? -9.520 -9.675 -14.790 1.00 94.38 86 ARG A CA 1
ATOM 663 C C . ARG A 1 86 ? -9.982 -10.016 -13.379 1.00 94.38 86 ARG A C 1
ATOM 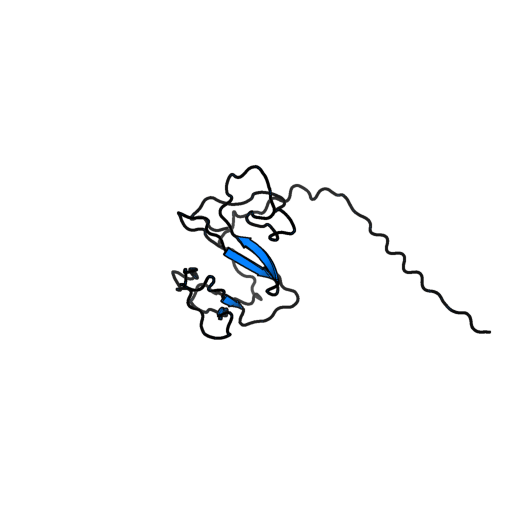665 O O . ARG A 1 86 ? -10.306 -9.118 -12.612 1.00 94.38 86 ARG A O 1
ATOM 672 N N . ASP A 1 87 ? -9.905 -11.294 -13.038 1.00 95.38 87 ASP A N 1
ATOM 673 C CA . ASP A 1 87 ? -10.199 -11.818 -11.710 1.00 95.38 87 ASP A CA 1
ATOM 674 C C . ASP A 1 87 ? -8.859 -12.081 -11.016 1.00 95.38 87 ASP A C 1
ATOM 676 O O . ASP A 1 87 ? -7.961 -12.666 -11.628 1.00 95.38 87 ASP A O 1
ATOM 680 N N . ALA A 1 88 ? -8.691 -11.599 -9.787 1.00 94.31 88 ALA A N 1
ATOM 681 C CA . ALA A 1 88 ? -7.461 -11.783 -9.027 1.00 94.31 88 ALA A CA 1
ATOM 682 C C . ALA A 1 88 ? -7.720 -11.710 -7.524 1.00 94.31 88 ALA A C 1
ATOM 684 O O . ALA A 1 88 ? -8.475 -10.851 -7.064 1.00 94.31 88 ALA A O 1
ATOM 685 N N . ASP A 1 89 ? -7.002 -12.548 -6.783 1.00 94.94 89 ASP A N 1
ATOM 686 C CA . ASP A 1 89 ? -6.784 -12.363 -5.356 1.00 94.94 89 ASP A CA 1
ATOM 687 C C . ASP A 1 89 ? -5.573 -11.441 -5.177 1.00 94.94 89 ASP A C 1
ATOM 689 O O . ASP A 1 89 ? -4.479 -11.720 -5.672 1.00 94.94 89 ASP A O 1
ATOM 693 N N . ILE A 1 90 ? -5.779 -10.301 -4.517 1.00 95.44 90 ILE A N 1
ATOM 694 C CA . ILE A 1 90 ? -4.763 -9.254 -4.370 1.00 95.44 90 ILE A CA 1
ATOM 695 C C . ILE A 1 90 ? -4.304 -9.222 -2.915 1.00 95.44 90 ILE A C 1
ATOM 697 O O . ILE A 1 90 ? -5.090 -8.903 -2.025 1.00 95.44 90 ILE A O 1
ATOM 701 N N . HIS A 1 91 ? -3.018 -9.492 -2.687 1.00 95.31 91 HIS A N 1
ATOM 702 C CA . HIS A 1 91 ? -2.357 -9.253 -1.403 1.00 95.31 91 HIS A CA 1
ATOM 703 C C . HIS A 1 91 ? -1.473 -8.013 -1.503 1.00 95.31 91 HIS A C 1
ATOM 705 O O . HIS A 1 91 ? -0.658 -7.892 -2.417 1.00 95.31 91 HIS A O 1
ATOM 711 N N . VAL A 1 92 ? -1.629 -7.089 -0.562 1.00 95.44 92 VAL A N 1
ATOM 712 C CA . VAL A 1 92 ? -0.803 -5.887 -0.450 1.00 95.44 92 VAL A CA 1
ATOM 713 C C . VAL A 1 92 ? -0.671 -5.528 1.016 1.00 95.44 92 VAL A C 1
ATOM 715 O O . VAL A 1 92 ? -1.666 -5.453 1.730 1.00 95.44 92 VAL A O 1
ATOM 718 N N . GLU A 1 93 ? 0.562 -5.282 1.433 1.00 95.94 93 GLU A N 1
ATOM 719 C CA . GLU A 1 93 ? 0.867 -4.779 2.765 1.00 95.94 93 GLU A CA 1
ATOM 720 C C . GLU A 1 93 ? 1.319 -3.334 2.655 1.00 95.94 93 GLU A C 1
ATOM 722 O O . GLU A 1 93 ? 1.994 -2.939 1.696 1.00 95.94 93 GLU A O 1
ATOM 727 N N . PHE A 1 94 ? 0.947 -2.523 3.635 1.00 96.50 94 PHE A N 1
ATOM 728 C CA . PHE A 1 94 ? 1.329 -1.119 3.642 1.00 96.50 94 PHE A CA 1
ATOM 729 C C . PHE A 1 94 ? 1.572 -0.604 5.051 1.00 96.50 94 PHE A C 1
ATOM 731 O O . PHE A 1 94 ? 0.990 -1.054 6.034 1.00 96.50 94 PHE A O 1
ATOM 738 N N . GLN A 1 95 ? 2.433 0.404 5.135 1.00 96.69 95 GLN A N 1
ATOM 739 C CA . GLN A 1 95 ? 2.781 1.065 6.380 1.00 96.69 95 GLN A CA 1
ATOM 740 C C . GLN A 1 95 ? 2.586 2.572 6.225 1.00 96.69 95 GLN A C 1
ATOM 742 O O . GLN A 1 95 ? 3.040 3.189 5.260 1.00 96.69 95 GLN A O 1
ATOM 747 N N . LEU A 1 96 ? 1.897 3.181 7.190 1.00 97.19 96 LEU A N 1
ATOM 748 C CA . LEU A 1 96 ? 1.660 4.622 7.191 1.00 97.19 96 LEU A CA 1
ATOM 749 C C . LEU A 1 96 ? 2.841 5.383 7.810 1.00 97.19 96 LEU A C 1
ATOM 751 O O . LEU A 1 96 ? 3.394 4.927 8.815 1.00 97.19 96 LEU A O 1
ATOM 755 N N . PRO A 1 97 ? 3.171 6.586 7.298 1.00 95.81 97 PRO A N 1
ATOM 756 C CA . PRO A 1 97 ? 4.232 7.411 7.862 1.00 95.81 97 PRO A CA 1
ATOM 757 C C . PRO A 1 97 ? 3.883 7.906 9.280 1.00 95.81 97 PRO A C 1
ATOM 759 O O . PRO A 1 97 ? 2.696 8.028 9.628 1.00 95.81 97 PRO A O 1
ATOM 762 N N . PRO A 1 98 ? 4.894 8.311 10.075 1.00 97.06 98 PRO A N 1
ATOM 763 C CA . PRO A 1 98 ? 4.707 8.798 11.447 1.00 97.06 98 PRO A CA 1
ATOM 764 C C . PRO A 1 98 ? 3.821 10.047 11.550 1.00 97.06 98 PRO A C 1
ATOM 766 O O . PRO A 1 98 ? 3.241 10.322 12.600 1.00 97.06 98 PRO A O 1
ATOM 769 N N . LYS A 1 99 ? 3.702 10.837 10.474 1.00 95.19 99 LYS A N 1
ATOM 770 C CA . LYS A 1 99 ? 2.954 12.105 10.446 1.00 95.19 99 LYS A CA 1
ATOM 771 C C . LYS A 1 99 ? 2.145 12.261 9.158 1.00 95.19 99 LYS A C 1
ATOM 773 O O . LYS A 1 99 ? 2.431 11.631 8.145 1.00 95.19 99 LYS A O 1
ATOM 778 N N . GLY A 1 100 ? 1.163 13.165 9.186 1.00 93.75 100 GLY A N 1
ATOM 779 C CA . GLY A 1 100 ? 0.275 13.449 8.052 1.00 93.75 100 GLY A CA 1
ATOM 780 C C . GLY A 1 100 ? -0.841 12.415 7.891 1.00 93.75 100 GLY A C 1
ATOM 781 O O . GLY A 1 100 ? -0.947 11.474 8.670 1.00 93.75 100 GLY A O 1
ATOM 782 N N . SER A 1 101 ? -1.710 12.575 6.893 1.00 93.38 101 SER A N 1
ATOM 783 C CA . SER A 1 101 ? -2.838 11.650 6.698 1.00 93.38 101 SER A CA 1
ATOM 784 C C . SER A 1 101 ? -2.402 10.243 6.285 1.00 93.38 101 SER A C 1
ATOM 786 O O . SER A 1 101 ? -3.110 9.292 6.587 1.00 93.38 101 SER A O 1
ATOM 788 N N . GLY A 1 102 ? -1.257 10.104 5.607 1.00 94.56 102 GLY A N 1
ATOM 789 C CA . GLY A 1 102 ? -0.888 8.846 4.953 1.00 94.56 102 GLY A CA 1
ATOM 790 C C . GLY A 1 102 ? -1.886 8.435 3.864 1.00 94.56 102 GLY A C 1
ATOM 791 O O . GLY A 1 102 ? -2.043 7.248 3.627 1.00 94.56 102 GLY A O 1
ATOM 792 N N . ASN A 1 103 ? -2.594 9.405 3.270 1.00 95.75 103 ASN A N 1
ATOM 793 C CA . ASN A 1 103 ? -3.599 9.157 2.238 1.00 95.75 103 ASN A CA 1
ATOM 794 C C . ASN A 1 103 ? -2.942 8.563 0.976 1.00 95.75 103 ASN A C 1
ATOM 796 O O . ASN A 1 103 ? -2.006 9.156 0.432 1.00 95.75 103 ASN A O 1
ATOM 800 N N . SER A 1 104 ? -3.437 7.402 0.564 1.00 96.06 104 SER A N 1
ATOM 801 C CA . SER A 1 104 ? -3.105 6.646 -0.641 1.00 96.06 104 SER A CA 1
ATOM 802 C C . SER A 1 104 ? -4.310 5.753 -0.985 1.00 96.06 104 SER A C 1
ATOM 804 O O . SER A 1 104 ? -5.333 5.811 -0.314 1.00 96.06 104 SER A O 1
ATOM 806 N N . GLY A 1 105 ? -4.188 4.860 -1.961 1.00 96.88 105 GLY A N 1
ATOM 807 C CA . GLY A 1 105 ? -5.243 3.892 -2.251 1.00 96.88 105 GLY A CA 1
ATOM 808 C C . GLY A 1 105 ? -4.779 2.768 -3.163 1.00 96.88 105 GLY A C 1
ATOM 809 O O . GLY A 1 105 ? -3.808 2.917 -3.910 1.00 96.88 105 GLY A O 1
ATOM 810 N N . ILE A 1 106 ? -5.483 1.640 -3.100 1.00 97.75 106 ILE A N 1
ATOM 811 C CA . ILE A 1 106 ? -5.315 0.512 -4.021 1.00 97.75 106 ILE A CA 1
ATOM 812 C C . ILE A 1 106 ? -6.472 0.563 -5.013 1.00 97.75 106 ILE A C 1
ATOM 814 O O . ILE A 1 106 ? -7.631 0.434 -4.630 1.00 97.75 106 ILE A O 1
ATOM 818 N N . TYR A 1 107 ? -6.166 0.764 -6.291 1.00 97.00 107 TYR A N 1
ATOM 819 C CA . TYR A 1 107 ? -7.180 0.944 -7.326 1.00 97.00 107 TYR A CA 1
ATOM 820 C C . TYR A 1 107 ? -7.419 -0.370 -8.066 1.00 97.00 107 TYR A C 1
ATOM 822 O O . TYR A 1 107 ? -6.633 -0.764 -8.930 1.00 97.00 107 TYR A O 1
ATOM 830 N N . ILE A 1 108 ? -8.534 -1.029 -7.767 1.00 96.50 108 ILE A N 1
ATOM 831 C CA . ILE A 1 108 ? -8.961 -2.246 -8.453 1.00 96.50 108 ILE A CA 1
ATOM 832 C C . ILE A 1 108 ? -9.494 -1.852 -9.833 1.00 96.50 108 ILE A C 1
ATOM 834 O O . ILE A 1 108 ? -10.372 -0.991 -9.965 1.00 96.50 108 ILE A O 1
ATOM 838 N N . HIS A 1 109 ? -8.892 -2.439 -10.872 1.00 93.50 109 HIS A N 1
ATOM 839 C CA . HIS A 1 109 ? -9.139 -2.120 -12.288 1.00 93.50 109 HIS A CA 1
ATOM 840 C C . HIS A 1 109 ? -9.006 -0.626 -12.629 1.00 93.50 109 HIS A C 1
ATOM 842 O O . HIS A 1 109 ? -9.600 -0.152 -13.593 1.00 93.50 109 HIS A O 1
ATOM 848 N N . GLY A 1 110 ? -8.258 0.136 -11.825 1.00 91.56 110 GLY A N 1
ATOM 849 C CA . GLY A 1 110 ? -8.092 1.580 -12.005 1.00 91.56 110 GLY A CA 1
ATOM 850 C C . GLY A 1 110 ? -9.318 2.436 -11.654 1.00 91.56 110 GLY A C 1
ATOM 851 O O . GLY A 1 110 ? -9.238 3.652 -11.799 1.00 91.56 110 GLY A O 1
ATOM 852 N N . ASN A 1 111 ? -10.422 1.837 -11.188 1.00 93.00 111 ASN A N 1
ATOM 853 C CA . ASN A 1 111 ? -11.703 2.532 -10.996 1.00 93.00 111 ASN A CA 1
ATOM 854 C C . ASN A 1 111 ? -12.212 2.498 -9.552 1.00 93.00 111 ASN A C 1
ATOM 856 O O . ASN A 1 111 ? -12.824 3.464 -9.102 1.00 93.00 111 ASN A O 1
ATOM 860 N N . TYR A 1 112 ? -11.978 1.399 -8.834 1.00 96.56 112 TYR A N 1
ATOM 861 C CA . TYR A 1 112 ? -12.500 1.210 -7.482 1.00 96.56 112 TYR A CA 1
ATOM 862 C C . TYR A 1 112 ? -11.365 1.322 -6.476 1.00 96.56 112 TYR A C 1
ATOM 864 O O . TYR A 1 112 ? -10.499 0.453 -6.402 1.00 96.56 112 TYR A O 1
ATOM 872 N N . GLU A 1 113 ? -11.353 2.413 -5.722 1.00 97.88 113 GLU A N 1
ATOM 873 C CA . GLU A 1 113 ? -10.327 2.668 -4.719 1.00 97.88 113 GLU A CA 1
ATOM 874 C C . GLU A 1 113 ? -10.683 1.980 -3.400 1.00 97.88 113 GLU A C 1
ATOM 876 O O . GLU A 1 113 ? -11.670 2.324 -2.747 1.00 97.88 113 GLU A O 1
ATOM 881 N N . LEU A 1 114 ? -9.845 1.029 -2.995 1.00 98.00 114 LEU A N 1
ATOM 882 C CA . LEU A 1 114 ? -9.743 0.606 -1.609 1.00 98.00 114 LEU A CA 1
ATOM 883 C C . LEU A 1 114 ? -8.863 1.622 -0.876 1.00 98.00 114 LEU A C 1
ATOM 885 O O . LEU A 1 114 ? -7.671 1.767 -1.164 1.00 98.00 114 LEU A O 1
ATOM 889 N N . GLN A 1 115 ? -9.474 2.345 0.052 1.00 98.25 115 GLN A N 1
ATOM 890 C CA . GLN A 1 115 ? -8.874 3.510 0.684 1.00 98.25 115 GLN A CA 1
ATOM 891 C C . GLN A 1 115 ? -7.721 3.135 1.623 1.00 98.25 115 GLN A C 1
ATOM 893 O O . GLN A 1 115 ? -7.848 2.233 2.457 1.00 98.25 115 GLN A O 1
ATOM 898 N N . ILE A 1 116 ? -6.630 3.905 1.560 1.00 98.19 116 ILE A N 1
ATOM 899 C CA . ILE A 1 116 ? -5.532 3.881 2.529 1.00 98.19 116 ILE A CA 1
ATOM 900 C C . ILE A 1 116 ? -5.451 5.254 3.192 1.00 98.19 116 ILE A C 1
ATOM 902 O O . ILE A 1 116 ? -5.048 6.241 2.589 1.00 98.19 116 ILE A O 1
ATOM 906 N N . ILE A 1 117 ? -5.797 5.333 4.476 1.00 97.69 117 ILE A N 1
ATOM 907 C CA . ILE A 1 117 ? -5.640 6.566 5.250 1.00 97.69 117 ILE A CA 1
ATOM 908 C C . ILE A 1 117 ? -5.469 6.263 6.734 1.00 97.69 117 ILE A C 1
ATOM 910 O O . ILE A 1 117 ? -5.992 5.278 7.260 1.00 97.69 117 ILE A O 1
ATOM 914 N N . HIS A 1 118 ? -4.791 7.148 7.457 1.00 97.81 118 HIS A N 1
ATOM 915 C CA . HIS A 1 118 ? -4.742 7.046 8.905 1.00 97.81 118 HIS A CA 1
ATOM 916 C C . HIS A 1 118 ? -6.125 7.247 9.529 1.00 97.81 118 HIS A C 1
ATOM 918 O O . HIS A 1 118 ? -6.669 8.351 9.540 1.00 97.81 118 HIS A O 1
ATOM 924 N N . SER A 1 119 ? -6.651 6.169 10.102 1.00 97.25 119 SER A N 1
ATOM 925 C CA . SER A 1 119 ? -7.957 6.144 10.763 1.00 97.25 119 SER A CA 1
ATOM 926 C C . SER A 1 119 ? -7.977 5.278 12.035 1.00 97.25 119 SER A C 1
ATOM 928 O O . SER A 1 119 ? -9.039 5.038 12.606 1.00 97.25 119 SER A O 1
ATOM 930 N N . HIS A 1 120 ? -6.806 4.865 12.539 1.00 96.81 120 HIS A N 1
ATOM 931 C CA . HIS A 1 120 ? -6.670 4.122 13.798 1.00 96.81 120 HIS A CA 1
ATOM 932 C C . HIS A 1 120 ? -7.349 4.841 14.971 1.00 96.81 120 HIS A C 1
ATOM 934 O O . HIS A 1 120 ? -7.130 6.032 15.199 1.00 96.81 120 HIS A O 1
ATOM 940 N N . GLY A 1 121 ? -8.163 4.101 15.727 1.00 95.19 121 GLY A N 1
ATOM 941 C CA . GLY A 1 121 ? -8.890 4.602 16.898 1.00 95.19 121 GLY A CA 1
ATOM 942 C C . GLY A 1 121 ? -10.146 5.426 16.585 1.00 95.19 121 GLY A C 1
ATOM 943 O O . GLY A 1 121 ? -10.865 5.808 17.510 1.00 95.19 121 GLY A O 1
ATOM 944 N N . GLN A 1 122 ? -10.453 5.691 15.309 1.00 95.50 122 GLN A N 1
ATOM 945 C CA . GLN A 1 122 ? -11.706 6.348 14.934 1.00 95.50 122 GLN A CA 1
ATOM 946 C C . GLN A 1 122 ? -12.902 5.428 15.200 1.00 95.50 122 GLN A C 1
ATOM 948 O O . GLN A 1 122 ? -12.959 4.305 14.706 1.00 95.50 122 GLN A O 1
ATOM 953 N N . GLN A 1 123 ? -13.876 5.936 15.956 1.00 93.38 123 GLN A N 1
ATOM 954 C CA . GLN A 1 123 ? -15.048 5.168 16.390 1.00 93.38 123 GLN A CA 1
ATOM 955 C C . GLN A 1 123 ? -16.151 5.111 15.324 1.00 93.38 123 GLN A C 1
ATOM 957 O O . GLN A 1 123 ? -16.828 4.100 15.162 1.00 93.38 123 GLN A O 1
ATOM 962 N N . LYS A 1 124 ? -16.353 6.207 14.581 1.00 96.00 124 LYS A N 1
ATOM 963 C CA . LYS A 1 124 ? -17.432 6.313 13.593 1.00 96.00 124 LYS A CA 1
ATOM 964 C C . LYS A 1 124 ? -16.945 5.898 12.207 1.00 96.00 124 LYS A C 1
ATOM 966 O O . LYS A 1 124 ? -16.281 6.679 11.529 1.00 96.00 124 LYS A O 1
ATOM 971 N N . LEU A 1 125 ? -17.370 4.712 11.777 1.00 96.50 125 LEU A N 1
ATOM 972 C CA . LEU A 1 125 ? -17.121 4.198 10.431 1.00 96.50 125 LEU A CA 1
ATOM 973 C C . LEU A 1 125 ? -17.740 5.103 9.355 1.00 96.50 125 LEU A C 1
ATOM 975 O O . LEU A 1 125 ? -18.911 5.484 9.452 1.00 96.50 125 LEU A O 1
ATOM 979 N N . ASN A 1 126 ? -16.965 5.418 8.319 1.00 97.00 126 ASN A N 1
ATOM 980 C CA . ASN A 1 126 ? -17.394 6.201 7.161 1.00 97.00 126 ASN A CA 1
ATOM 981 C C . ASN A 1 126 ? -16.673 5.736 5.878 1.00 97.00 126 ASN A C 1
ATOM 983 O O . ASN A 1 126 ? -15.822 4.850 5.925 1.00 97.00 126 ASN A O 1
ATOM 987 N N . GLN A 1 127 ? -17.059 6.302 4.733 1.00 97.31 127 GLN A N 1
ATOM 988 C CA . GLN A 1 127 ? -16.580 5.901 3.402 1.00 97.31 127 GLN A CA 1
ATOM 989 C C . GLN A 1 127 ? -15.179 6.433 3.051 1.00 97.31 127 GLN A C 1
ATOM 991 O O . GLN A 1 127 ? -14.667 6.102 1.987 1.00 97.31 127 GLN A O 1
ATOM 996 N N . ASP A 1 128 ? -14.553 7.208 3.938 1.00 96.75 128 ASP A N 1
ATOM 997 C CA . ASP A 1 128 ? -13.222 7.781 3.732 1.00 96.75 128 ASP A CA 1
ATOM 998 C C . ASP A 1 128 ? -12.147 7.080 4.576 1.00 96.75 128 ASP A C 1
ATOM 1000 O O . ASP A 1 128 ? -10.997 7.501 4.554 1.00 96.75 128 ASP A O 1
ATOM 1004 N N . MET A 1 129 ? -12.500 6.041 5.342 1.00 97.19 129 MET A N 1
ATOM 1005 C CA . MET A 1 129 ? -11.586 5.319 6.241 1.00 97.19 129 MET A CA 1
ATOM 1006 C C . MET A 1 129 ? -10.801 4.214 5.534 1.00 97.19 129 MET A C 1
ATOM 1008 O O . MET A 1 129 ? -11.181 3.767 4.456 1.00 97.19 129 MET A O 1
ATOM 1012 N N . VAL A 1 130 ? -9.721 3.732 6.161 1.00 97.19 130 VAL A N 1
ATOM 1013 C CA . VAL A 1 130 ? -8.948 2.607 5.613 1.00 97.19 130 VAL A CA 1
ATOM 1014 C C . VAL A 1 130 ? -9.834 1.376 5.433 1.00 97.19 130 VAL A C 1
ATOM 1016 O O . VAL A 1 130 ? -10.677 1.080 6.282 1.00 97.19 130 VAL A O 1
ATOM 1019 N N . GLY A 1 131 ? -9.663 0.683 4.310 1.00 95.81 131 GLY A N 1
ATOM 1020 C CA . GLY A 1 131 ? -10.482 -0.476 3.957 1.00 95.81 131 GLY A CA 1
ATOM 1021 C C . GLY A 1 131 ? -11.896 -0.132 3.470 1.00 95.81 131 GLY A C 1
ATOM 1022 O O . GLY A 1 131 ? -12.659 -1.042 3.158 1.00 95.81 131 GLY A O 1
ATOM 1023 N N . ALA A 1 132 ? -12.268 1.151 3.385 1.00 97.62 132 ALA A N 1
ATOM 1024 C CA . ALA A 1 132 ? -13.465 1.561 2.658 1.00 97.62 132 ALA A CA 1
ATOM 1025 C C . ALA A 1 132 ? -13.274 1.345 1.153 1.00 97.62 132 ALA A C 1
ATOM 1027 O O . ALA A 1 132 ? -12.179 1.550 0.628 1.00 97.62 132 ALA A O 1
ATOM 1028 N N . ILE A 1 133 ? -14.367 1.049 0.452 1.00 97.94 133 ILE A N 1
ATOM 1029 C CA . ILE A 1 133 ? -14.450 1.345 -0.979 1.00 97.94 133 ILE A CA 1
ATOM 1030 C C . ILE A 1 133 ? -14.827 2.821 -1.076 1.00 97.94 133 ILE A C 1
ATOM 1032 O O . ILE A 1 133 ? -15.964 3.188 -0.755 1.00 97.94 133 ILE A O 1
ATOM 1036 N N . TYR A 1 134 ? -13.853 3.659 -1.428 1.00 97.44 134 TYR A N 1
ATOM 1037 C CA . TYR A 1 134 ? -13.913 5.108 -1.247 1.00 97.44 134 TYR A CA 1
ATOM 1038 C C . TYR A 1 134 ? -15.158 5.725 -1.896 1.00 97.44 134 TYR A C 1
ATOM 1040 O O . TYR A 1 134 ? -15.391 5.563 -3.090 1.00 97.44 134 TYR A O 1
ATOM 1048 N N . GLY A 1 135 ? -15.985 6.411 -1.100 1.00 96.00 135 GLY A N 1
ATOM 1049 C CA . GLY A 1 135 ? -17.242 7.026 -1.557 1.00 96.00 135 GLY A CA 1
ATOM 1050 C C . GLY A 1 135 ? -18.413 6.063 -1.817 1.00 96.00 135 GLY A C 1
ATOM 1051 O O . GLY A 1 135 ? -19.515 6.521 -2.117 1.00 96.00 135 GLY A O 1
ATOM 1052 N N . PHE A 1 136 ? -18.223 4.746 -1.668 1.00 96.62 136 PHE A N 1
ATOM 1053 C CA . PHE A 1 136 ? -19.264 3.738 -1.919 1.00 96.62 136 PHE A CA 1
ATOM 1054 C C . PHE A 1 136 ? -19.671 2.987 -0.651 1.00 96.62 136 PHE A C 1
ATOM 1056 O O . PHE A 1 136 ? -20.852 2.948 -0.303 1.00 96.62 136 PHE A O 1
ATOM 1063 N N . HIS A 1 137 ? -18.714 2.411 0.079 1.00 97.31 137 HIS A N 1
ATOM 1064 C CA . HIS A 1 137 ? -19.014 1.578 1.243 1.00 97.31 137 HIS A CA 1
ATOM 1065 C C . HIS A 1 137 ? -17.953 1.730 2.333 1.00 97.31 137 HIS A C 1
ATOM 1067 O O . HIS A 1 137 ? -16.756 1.619 2.079 1.00 97.31 137 HIS A O 1
ATOM 1073 N N . LYS A 1 138 ? -18.403 1.971 3.568 1.00 97.31 138 LYS A N 1
ATOM 1074 C CA . LYS A 1 138 ? -17.541 2.003 4.760 1.00 97.31 138 LYS A CA 1
ATOM 1075 C C . LYS A 1 138 ? -16.935 0.613 5.025 1.00 97.31 138 LYS A C 1
ATOM 1077 O O . LYS A 1 138 ? -17.565 -0.380 4.661 1.00 97.31 138 LYS A O 1
ATOM 1082 N N . PRO A 1 139 ? -15.778 0.486 5.690 1.00 95.44 139 PRO A N 1
ATOM 1083 C CA . PRO A 1 139 ? -15.320 -0.828 6.127 1.00 95.44 139 PRO A CA 1
ATOM 1084 C C . PRO A 1 139 ? -16.327 -1.432 7.119 1.00 95.44 139 PRO A C 1
ATOM 1086 O O . PRO A 1 139 ? -17.097 -0.705 7.757 1.00 95.44 139 PRO A O 1
ATOM 1089 N N . LEU A 1 140 ? -16.328 -2.759 7.256 1.00 94.00 140 LEU A N 1
ATOM 1090 C CA . LEU A 1 140 ? -17.196 -3.451 8.219 1.00 94.00 140 LEU A CA 1
ATOM 1091 C C . LEU A 1 140 ? -16.777 -3.157 9.666 1.00 94.00 140 LEU A C 1
ATOM 1093 O O . LEU A 1 140 ? -17.626 -2.937 10.526 1.00 94.00 140 LEU A O 1
ATOM 1097 N N . VAL A 1 141 ? -15.466 -3.083 9.902 1.00 93.50 141 VAL A N 1
ATOM 1098 C CA . VAL A 1 141 ? -14.839 -2.769 11.190 1.00 93.50 141 VAL A CA 1
ATOM 1099 C C . VAL A 1 141 ? -13.651 -1.832 10.977 1.00 93.50 141 VAL A C 1
ATOM 1101 O O . VAL A 1 141 ? -13.051 -1.814 9.903 1.00 93.50 141 VAL A O 1
ATOM 1104 N N . ASN A 1 142 ? -13.271 -1.066 12.000 1.00 94.50 142 ASN A N 1
ATOM 1105 C CA . ASN A 1 142 ? -12.007 -0.335 11.977 1.00 94.50 142 ASN A CA 1
ATOM 1106 C C . ASN A 1 142 ? -10.885 -1.245 12.487 1.00 94.50 142 ASN A C 1
ATOM 1108 O O . ASN A 1 142 ? -10.609 -1.278 13.684 1.00 94.50 142 ASN A O 1
ATOM 1112 N N . ALA A 1 143 ? -10.254 -1.979 11.574 1.00 94.81 143 ALA A N 1
ATOM 1113 C CA . ALA A 1 143 ? -9.106 -2.829 11.877 1.00 94.81 143 ALA A CA 1
ATOM 1114 C C . ALA A 1 143 ? -7.759 -2.127 11.635 1.00 94.81 143 ALA A C 1
ATOM 1116 O O . ALA A 1 143 ? -6.729 -2.788 11.525 1.00 94.81 143 ALA A O 1
ATOM 1117 N N . ALA A 1 144 ? -7.750 -0.796 11.513 1.00 95.88 144 ALA A N 1
ATOM 1118 C CA . ALA A 1 144 ? -6.517 -0.057 11.299 1.00 95.88 144 ALA A CA 1
ATOM 1119 C C . ALA A 1 144 ? -5.550 -0.278 12.469 1.00 95.88 144 ALA A C 1
ATOM 1121 O O . ALA A 1 144 ? -5.976 -0.242 13.623 1.00 95.88 144 ALA A O 1
ATOM 1122 N N . ARG A 1 145 ? -4.255 -0.426 12.190 1.00 96.00 145 ARG A N 1
ATOM 1123 C CA . ARG A 1 145 ? -3.176 -0.434 13.188 1.00 96.00 145 ARG A CA 1
ATOM 1124 C C . ARG A 1 145 ? -2.596 0.973 13.379 1.00 96.00 145 ARG A C 1
ATOM 1126 O O . ARG A 1 145 ? -2.810 1.858 12.542 1.00 96.00 145 ARG A O 1
ATOM 1133 N N . PRO A 1 146 ? -1.875 1.229 14.487 1.00 96.62 146 PRO A N 1
ATOM 1134 C CA . PRO A 1 146 ? -1.116 2.462 14.646 1.00 96.62 146 PRO A CA 1
ATOM 1135 C C . PRO A 1 146 ? -0.161 2.709 13.471 1.00 96.62 146 PRO A C 1
ATOM 1137 O O . PRO A 1 146 ? 0.191 1.806 12.715 1.00 96.62 146 PRO A O 1
ATOM 1140 N N . ARG A 1 147 ? 0.291 3.956 13.336 1.00 97.56 147 ARG A N 1
ATOM 1141 C CA . ARG A 1 147 ? 1.309 4.333 12.343 1.00 97.56 147 ARG A CA 1
ATOM 1142 C C . ARG A 1 147 ? 2.586 3.529 12.550 1.00 97.56 147 ARG A C 1
ATOM 1144 O O . ARG A 1 147 ? 2.830 3.043 13.651 1.00 97.56 147 ARG A O 1
ATOM 1151 N N . GLU A 1 148 ? 3.390 3.434 11.493 1.00 96.31 148 GLU A N 1
ATOM 1152 C CA . GLU A 1 148 ? 4.666 2.707 11.523 1.00 96.31 148 GLU A CA 1
ATOM 1153 C C . GLU A 1 148 ? 4.502 1.206 11.844 1.00 96.31 148 GLU A C 1
ATOM 1155 O O . GLU A 1 148 ? 5.470 0.509 12.131 1.00 96.31 148 GLU A O 1
ATOM 1160 N N . GLN A 1 149 ? 3.280 0.675 11.730 1.00 95.88 149 GLN A N 1
ATOM 1161 C CA . GLN A 1 149 ? 2.995 -0.756 11.737 1.00 95.88 149 GLN A CA 1
ATOM 1162 C C . GLN A 1 149 ? 2.474 -1.181 10.367 1.00 95.88 149 GLN A C 1
ATOM 1164 O O . GLN A 1 149 ? 1.746 -0.431 9.714 1.00 95.88 149 GLN A O 1
ATOM 1169 N N . TRP A 1 150 ? 2.876 -2.377 9.949 1.00 95.81 150 TRP A N 1
ATOM 1170 C CA . TRP A 1 150 ? 2.370 -3.013 8.740 1.00 95.81 150 TRP A CA 1
ATOM 1171 C C . TRP A 1 150 ? 0.917 -3.431 8.925 1.00 95.81 150 TRP A C 1
ATOM 1173 O O . TRP A 1 150 ? 0.560 -3.975 9.977 1.00 95.81 150 TRP A O 1
ATOM 1183 N N . GLN A 1 151 ? 0.125 -3.153 7.897 1.00 94.31 151 GLN A N 1
ATOM 1184 C CA . GLN A 1 151 ? -1.263 -3.561 7.720 1.00 94.31 151 GLN A CA 1
ATOM 1185 C C . GLN A 1 151 ? -1.368 -4.494 6.526 1.00 94.31 151 GLN A C 1
ATOM 1187 O O . GLN A 1 151 ? -0.579 -4.272 5.576 1.00 94.31 151 GLN A O 1
#

Secondary structure (DSSP, 8-state):
--------------------TT-----SS-SPPPPTT---SB-SSS-B-EEETTSS---PPEETTEE-----SSS---EEESS--SS-------B--SSS---EEEEETTTEEEEE---TT--S--TTSTTSBTTTB--SS--PPPTTSB-